Protein AF-G8QN65-F1 (afdb_monomer)

Solvent-accessible surface area (backbone atoms only — not comparable to full-atom values): 5503 Å² total; per-residue (Å²): 115,75,42,46,35,42,73,44,99,86,72,44,82,40,72,48,92,72,74,64,97,55,72,86,80,41,92,36,74,48,65,40,72,68,56,51,52,55,49,64,68,35,94,80,64,58,52,72,67,58,47,49,53,54,52,49,53,54,50,52,52,51,51,51,54,51,52,52,52,51,52,51,54,58,63,60,66,73,69,71,79,92,80,85,88,77,135

Radius of gyration: 29.22 Å; Cα contacts (8 Å, |Δi|>4): 50; chains: 1; bounding box: 61×24×84 Å

Organism: Azospira oryzae (strain ATCC BAA-33 / DSM 13638 / PS) (NCBI:txid640081)

Secondary structure (DSSP, 8-state):
--EEEEE-TTS-EEE-SS--S-GGG-SEEE--HHHHHHHHTSTT---HHHHHHHHHHHHHHHHHHHHHHHHHHHHHTT---------

pLDDT: mean 82.97, std 11.91, range [47.5, 97.12]

Foldseek 3Di:
DKFAWDQDPVRDTDGDPDTDPDCVPGPDIDDPPVVVVVCVPPPPVDDPVRVVVVVVVVVVVVVVVVVVVVVVVVVVVVPDPDPDDDD

Sequence (87 aa):
MALCVELNQAGQLQLVATQPADLTACSLVVMSGSEFVSAQASPWNLTPEQGSQIGGAILVLWALAWVFRILAGMLNSSHQPEKESQP

Mean predicted aligned error: 12.83 Å

Structure (mmCIF, N/CA/C/O backbone):
data_AF-G8QN65-F1
#
_entry.id   AF-G8QN65-F1
#
loop_
_atom_site.group_PDB
_atom_site.id
_atom_site.type_symbol
_atom_site.label_atom_id
_atom_site.label_alt_id
_atom_site.label_comp_id
_atom_site.label_asym_id
_atom_site.label_entity_id
_atom_site.label_seq_id
_atom_site.pdbx_PDB_ins_code
_atom_site.Cartn_x
_atom_site.Cartn_y
_atom_site.Cartn_z
_atom_site.occupancy
_atom_site.B_iso_or_equiv
_atom_site.auth_seq_id
_atom_site.auth_comp_id
_atom_site.auth_asym_id
_atom_site.auth_atom_id
_atom_site.pdbx_PDB_model_num
ATOM 1 N N . MET A 1 1 ? -0.639 -6.529 21.688 1.00 68.50 1 MET A N 1
ATOM 2 C CA . MET A 1 1 ? -1.532 -7.594 21.214 1.00 68.50 1 MET A CA 1
ATOM 3 C C . MET A 1 1 ? -2.793 -6.901 20.757 1.00 68.50 1 MET A C 1
ATOM 5 O O . MET A 1 1 ? -3.369 -6.167 21.557 1.00 68.50 1 MET A O 1
ATOM 9 N N . ALA A 1 2 ? -3.177 -7.075 19.496 1.00 82.19 2 ALA A N 1
ATOM 10 C CA . ALA A 1 2 ? -4.362 -6.435 18.949 1.00 82.19 2 ALA A CA 1
ATOM 11 C C . ALA A 1 2 ? -5.638 -7.148 19.429 1.00 82.19 2 ALA A C 1
ATOM 13 O O . ALA A 1 2 ? -5.716 -8.375 19.393 1.00 82.19 2 ALA A O 1
ATOM 14 N N . LEU A 1 3 ? -6.617 -6.381 19.908 1.00 86.88 3 LEU A N 1
ATOM 15 C CA . LEU A 1 3 ? -7.859 -6.882 20.497 1.00 86.88 3 LEU A CA 1
ATOM 16 C C . LEU A 1 3 ? -9.053 -6.408 19.677 1.00 86.88 3 LEU A C 1
ATOM 18 O O . LEU A 1 3 ? -9.140 -5.234 19.320 1.00 86.88 3 LEU A O 1
ATOM 22 N N . CYS A 1 4 ? -9.998 -7.306 19.430 1.00 89.06 4 CYS A N 1
ATOM 23 C CA . CYS A 1 4 ? -11.251 -6.948 18.780 1.00 89.06 4 CYS A CA 1
ATOM 24 C C . CYS A 1 4 ? -12.240 -6.364 19.778 1.00 89.06 4 CYS A C 1
ATOM 26 O O . CYS A 1 4 ? -12.481 -6.945 20.843 1.00 89.06 4 CYS A O 1
ATOM 28 N N . VAL A 1 5 ? -12.821 -5.228 19.407 1.00 91.69 5 VAL A N 1
ATOM 29 C CA . VAL A 1 5 ? -13.807 -4.513 20.215 1.00 91.69 5 VAL A CA 1
ATOM 30 C C . VAL A 1 5 ? -15.048 -4.204 19.389 1.00 91.69 5 VAL A C 1
ATOM 32 O O . VAL A 1 5 ? -14.983 -4.053 18.172 1.00 91.69 5 VAL A O 1
ATOM 35 N N . GLU A 1 6 ? -16.182 -4.098 20.065 1.00 90.69 6 GLU A N 1
ATOM 36 C CA . GLU A 1 6 ? -17.457 -3.680 19.492 1.00 90.69 6 GLU A CA 1
ATOM 37 C C . GLU A 1 6 ? -18.021 -2.478 20.261 1.00 90.69 6 GLU A C 1
ATOM 39 O O . GLU A 1 6 ? -17.690 -2.262 21.431 1.00 90.69 6 GLU A O 1
ATOM 44 N N . LEU A 1 7 ? -18.862 -1.675 19.602 1.00 90.75 7 LEU A N 1
ATOM 45 C CA . LEU A 1 7 ? -19.643 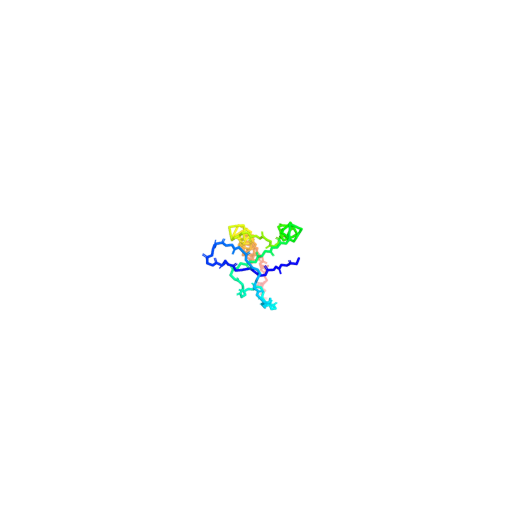-0.643 20.283 1.00 90.75 7 LEU A CA 1
ATOM 46 C C . LEU A 1 7 ? -20.923 -1.263 20.846 1.00 90.75 7 LEU A C 1
ATOM 48 O O . LEU A 1 7 ? -21.747 -1.789 20.101 1.00 90.75 7 LEU A O 1
ATOM 52 N N . ASN A 1 8 ? -21.125 -1.131 22.154 1.00 86.00 8 ASN A N 1
ATOM 53 C CA . ASN A 1 8 ? -22.392 -1.463 22.800 1.00 86.00 8 ASN A CA 1
ATOM 54 C C . ASN A 1 8 ? -23.453 -0.374 22.498 1.00 86.00 8 ASN A C 1
ATOM 56 O O . ASN A 1 8 ? -23.118 0.740 22.096 1.00 86.00 8 ASN A O 1
ATOM 60 N N . GLN A 1 9 ? -24.736 -0.646 22.748 1.00 87.06 9 GLN A N 1
ATOM 61 C CA . GLN A 1 9 ? -25.857 0.289 22.554 1.00 87.06 9 GLN A CA 1
ATOM 62 C C . GLN A 1 9 ? -25.745 1.584 23.377 1.00 87.06 9 GLN A C 1
ATOM 64 O O . GLN A 1 9 ? -26.371 2.585 23.044 1.00 87.06 9 GLN A O 1
ATOM 69 N N . ALA A 1 10 ? -24.915 1.587 24.423 1.00 88.94 10 ALA A N 1
ATOM 70 C CA . ALA A 1 10 ? -24.560 2.777 25.198 1.00 88.94 10 ALA A CA 1
ATOM 71 C C . ALA A 1 10 ? -23.410 3.607 24.579 1.00 88.94 10 ALA A C 1
ATOM 73 O O . ALA A 1 10 ? -22.968 4.584 25.178 1.00 88.94 10 ALA A O 1
ATOM 74 N N . GLY A 1 11 ? -22.880 3.207 23.418 1.00 86.06 11 GLY A N 1
ATOM 75 C CA . GLY A 1 11 ? -21.748 3.860 22.752 1.00 86.06 11 GLY A CA 1
ATOM 76 C C . GLY A 1 11 ? -20.381 3.576 23.386 1.00 86.06 11 GLY A C 1
ATOM 77 O O . GLY A 1 11 ? -19.406 4.251 23.069 1.00 86.06 11 GLY A O 1
ATOM 78 N N . GLN A 1 12 ? -20.293 2.601 24.293 1.00 89.69 12 GLN A N 1
ATOM 79 C CA . GLN A 1 12 ? -19.043 2.206 24.943 1.00 89.69 12 GLN A CA 1
ATOM 80 C C . GLN A 1 12 ? -18.346 1.085 24.168 1.00 89.69 12 GLN A C 1
ATOM 82 O O . GLN A 1 12 ? -19.009 0.196 23.633 1.00 89.69 12 GLN A O 1
ATOM 87 N N . LEU A 1 13 ? -17.011 1.120 24.142 1.00 88.81 13 LEU A N 1
ATOM 88 C CA . LEU A 1 13 ? -16.186 0.053 23.579 1.00 88.81 13 LEU A CA 1
ATOM 89 C C . LEU A 1 13 ? -16.129 -1.120 24.557 1.00 88.81 13 LEU A C 1
ATOM 91 O O . LEU A 1 13 ? -15.725 -0.954 25.708 1.00 88.81 13 LEU A O 1
ATOM 95 N N . GLN A 1 14 ? -16.492 -2.305 24.087 1.00 90.06 14 GLN A N 1
ATOM 96 C CA . GLN A 1 14 ? -16.407 -3.543 24.850 1.00 90.06 14 GLN A CA 1
ATOM 97 C C . GLN A 1 14 ? -15.602 -4.578 24.063 1.00 90.06 14 GLN A C 1
ATOM 99 O O . GLN A 1 14 ? -15.620 -4.582 22.834 1.00 90.06 14 GLN A O 1
ATOM 104 N N . LEU A 1 15 ? -14.867 -5.449 24.761 1.00 88.38 15 LEU A N 1
ATOM 105 C CA . LEU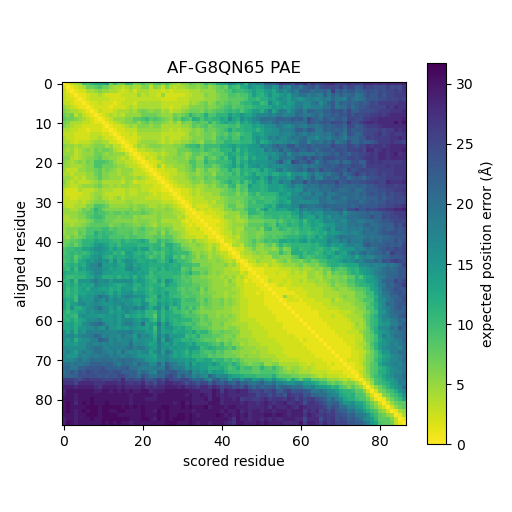 A 1 15 ? -14.203 -6.575 24.106 1.00 88.38 15 LEU A CA 1
ATOM 106 C C . LEU A 1 15 ? -15.244 -7.553 23.563 1.00 88.38 15 LEU A C 1
ATOM 108 O O . LEU A 1 15 ? -16.171 -7.934 24.281 1.00 88.38 15 LEU A O 1
ATOM 112 N N . VAL A 1 16 ? -15.021 -8.018 22.335 1.00 86.94 16 VAL A N 1
ATOM 113 C CA . VAL A 1 16 ? -15.801 -9.118 21.763 1.00 86.94 16 VAL A CA 1
ATOM 114 C C . VAL A 1 16 ? -15.537 -10.376 22.593 1.00 86.94 16 VAL A C 1
ATOM 116 O O . VAL A 1 16 ? -14.383 -10.749 22.811 1.00 86.94 16 VAL A O 1
ATOM 119 N N . ALA A 1 17 ? -16.606 -11.027 23.059 1.00 83.50 17 ALA A N 1
ATOM 120 C CA . ALA A 1 17 ? -16.527 -12.153 23.996 1.00 83.50 17 ALA A CA 1
ATOM 121 C C . ALA A 1 17 ? -15.676 -13.329 23.478 1.00 83.50 17 ALA A C 1
ATOM 123 O O . ALA A 1 17 ? -15.016 -14.013 24.258 1.00 83.50 17 ALA A O 1
ATOM 124 N N . THR A 1 18 ? -15.663 -13.550 22.163 1.00 87.00 18 THR A N 1
ATOM 125 C CA . THR A 1 18 ? -14.810 -14.538 21.495 1.00 87.00 18 THR A CA 1
ATOM 126 C C . THR A 1 18 ? -13.876 -13.825 20.533 1.00 87.00 18 THR A C 1
ATOM 128 O O . THR A 1 18 ? -14.308 -13.367 19.475 1.00 87.00 18 THR A O 1
ATOM 131 N N . GLN A 1 19 ? -12.596 -13.727 20.890 1.00 86.88 19 GLN A N 1
ATOM 132 C CA . GLN A 1 19 ? -11.598 -13.118 20.019 1.00 86.88 19 GLN A CA 1
ATOM 133 C C . GLN A 1 19 ? -11.394 -14.016 18.788 1.00 86.88 19 GLN A C 1
ATOM 135 O O . GLN A 1 19 ? -11.005 -15.177 18.950 1.00 86.88 19 GLN A O 1
ATOM 140 N N . PRO A 1 20 ? -11.686 -13.538 17.569 1.00 82.38 20 PRO A N 1
ATOM 141 C CA . PRO A 1 20 ? -11.456 -14.335 16.377 1.00 82.38 20 PRO A CA 1
ATOM 142 C C . PRO A 1 20 ? -9.953 -14.502 16.146 1.00 82.38 20 PRO A C 1
ATOM 144 O O . PRO A 1 20 ? -9.154 -13.623 16.469 1.00 82.38 20 PRO A O 1
ATOM 147 N N . ALA A 1 21 ? -9.569 -15.641 15.568 1.00 82.44 21 ALA A N 1
ATOM 148 C CA . ALA A 1 21 ? -8.181 -15.897 15.183 1.00 82.44 21 ALA A CA 1
ATOM 149 C C . ALA A 1 21 ? -7.708 -14.960 14.058 1.00 82.44 21 ALA A C 1
ATOM 151 O O . ALA A 1 21 ? -6.515 -14.699 13.928 1.00 82.44 21 ALA A O 1
ATOM 152 N N . ASP A 1 22 ? -8.654 -14.453 13.266 1.00 82.62 22 ASP A N 1
ATOM 153 C CA . ASP A 1 22 ? -8.424 -13.492 12.199 1.00 82.62 22 ASP A CA 1
ATOM 154 C C . ASP A 1 22 ? -9.040 -12.136 12.572 1.00 82.62 22 ASP A C 1
ATOM 156 O O . ASP A 1 22 ? -10.251 -12.011 12.772 1.00 82.62 22 ASP A O 1
ATOM 160 N N . LEU A 1 23 ? -8.192 -11.113 12.668 1.00 82.69 23 LEU A N 1
ATOM 161 C CA . LEU A 1 23 ? -8.586 -9.753 13.034 1.00 82.69 23 LEU A CA 1
ATOM 162 C C . LEU A 1 23 ? -9.316 -9.022 11.895 1.00 82.69 23 LEU A C 1
ATOM 164 O O . LEU A 1 23 ? -9.931 -7.988 12.142 1.00 82.69 23 LEU A O 1
ATOM 168 N N . THR A 1 24 ? -9.286 -9.550 10.664 1.00 84.44 24 THR A N 1
ATOM 169 C CA . THR A 1 24 ? -10.016 -8.976 9.517 1.00 84.44 24 THR A CA 1
ATOM 170 C C . THR A 1 24 ? -11.532 -9.099 9.659 1.00 84.44 24 THR A C 1
ATOM 172 O O . THR A 1 24 ? -12.272 -8.329 9.050 1.00 84.44 24 THR A O 1
ATOM 175 N N . ALA A 1 25 ? -12.005 -10.023 10.499 1.00 82.81 25 ALA A N 1
ATOM 176 C CA . ALA A 1 25 ? -13.422 -10.200 10.799 1.00 82.81 25 ALA A CA 1
ATOM 177 C C . ALA A 1 25 ? -13.959 -9.200 11.843 1.00 82.81 25 ALA A C 1
ATOM 179 O O . ALA A 1 25 ? -15.158 -9.190 12.126 1.00 82.81 25 ALA A O 1
ATOM 180 N N . CYS A 1 26 ? -13.095 -8.378 12.444 1.00 86.06 26 CYS A N 1
ATOM 181 C CA . CYS A 1 26 ? -13.475 -7.450 13.502 1.00 86.06 26 CYS A CA 1
ATOM 182 C C . CYS A 1 26 ? -13.895 -6.095 12.940 1.00 86.06 26 CYS A C 1
ATOM 184 O O . CYS A 1 26 ? -13.229 -5.536 12.074 1.00 86.06 26 CYS A O 1
ATOM 186 N N . SER A 1 27 ? -14.982 -5.536 13.476 1.00 82.25 27 SER A N 1
ATOM 187 C CA . SER A 1 27 ? -15.437 -4.192 13.102 1.00 82.25 27 SER A CA 1
ATOM 188 C C . SER A 1 27 ? -14.457 -3.114 13.565 1.00 82.25 27 SER A C 1
ATOM 190 O O . SER A 1 27 ? -14.177 -2.177 12.821 1.00 82.25 27 SER A O 1
ATOM 192 N N . LEU A 1 28 ? -13.912 -3.265 14.776 1.00 86.12 28 LEU A N 1
ATOM 193 C CA . LEU A 1 28 ? -12.867 -2.418 15.334 1.00 86.12 28 LEU A CA 1
ATOM 194 C C . LEU A 1 28 ? -11.777 -3.274 15.981 1.00 86.12 28 LEU A C 1
ATOM 196 O O . LEU A 1 28 ? -12.048 -4.259 16.674 1.00 86.12 28 LEU A O 1
ATOM 200 N N . VAL A 1 29 ? -10.531 -2.846 15.791 1.00 88.50 29 VAL A N 1
ATOM 201 C CA . VAL A 1 29 ? -9.346 -3.465 16.383 1.00 88.50 29 VAL A CA 1
ATOM 202 C C . VAL A 1 29 ? -8.580 -2.404 17.161 1.00 88.50 29 VAL A C 1
ATOM 204 O O . VAL A 1 29 ? -8.247 -1.345 16.632 1.00 88.50 29 VAL A O 1
ATOM 207 N N . VAL A 1 30 ? -8.292 -2.691 18.426 1.00 88.19 30 VAL A N 1
ATOM 208 C CA . VAL A 1 30 ? -7.452 -1.856 19.287 1.00 88.19 30 VAL A CA 1
ATOM 209 C C . VAL A 1 30 ? -6.058 -2.456 19.313 1.00 88.19 30 VAL A C 1
ATOM 211 O O . VAL A 1 30 ? -5.891 -3.628 19.637 1.00 88.19 30 VAL A O 1
ATOM 214 N N . MET A 1 31 ? -5.053 -1.650 18.988 1.00 87.25 31 MET A N 1
ATOM 215 C CA . MET A 1 31 ? -3.642 -2.043 19.011 1.00 87.25 31 MET A CA 1
ATOM 216 C C . MET A 1 31 ? -2.922 -1.338 20.159 1.00 87.25 31 MET A C 1
ATOM 218 O O . MET A 1 31 ? -3.300 -0.227 20.543 1.00 87.25 31 MET A O 1
ATOM 222 N N . SER A 1 32 ? -1.867 -1.950 20.708 1.00 85.94 32 SER A N 1
ATOM 223 C CA . SER A 1 32 ? -1.024 -1.230 21.667 1.00 85.94 32 SER A CA 1
ATOM 224 C C . SER A 1 32 ? -0.229 -0.132 20.955 1.00 85.94 32 SER A C 1
ATOM 226 O O . SER A 1 32 ? 0.128 -0.263 19.785 1.00 85.94 32 SER A O 1
ATOM 228 N N . GLY A 1 33 ? 0.103 0.949 21.669 1.00 82.75 33 GLY A N 1
ATOM 229 C CA . GLY A 1 33 ? 0.868 2.059 21.084 1.00 82.75 33 GLY A CA 1
ATOM 230 C C . GLY A 1 33 ? 2.210 1.618 20.487 1.00 82.75 33 GLY A C 1
ATOM 231 O O . GLY A 1 33 ? 2.610 2.110 19.437 1.00 82.75 33 GLY A O 1
ATOM 232 N N . SER A 1 34 ? 2.868 0.630 21.099 1.00 84.06 34 SER A N 1
ATOM 233 C CA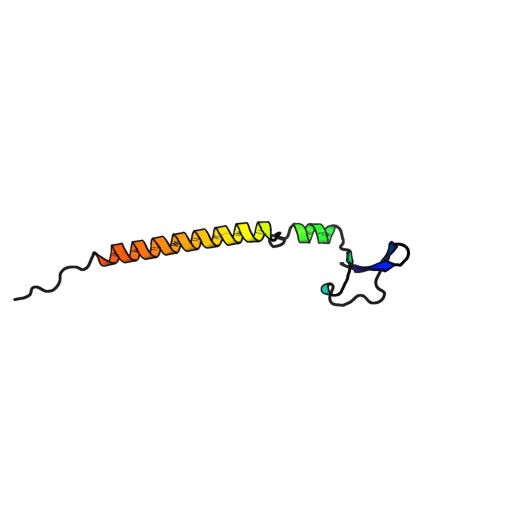 . SER A 1 34 ? 4.085 0.013 20.561 1.00 84.06 34 SER A CA 1
ATOM 234 C C . SER A 1 34 ? 3.860 -0.673 19.211 1.00 84.06 34 SER A C 1
ATOM 236 O O . SER A 1 34 ? 4.657 -0.480 18.302 1.00 84.06 34 SER A O 1
ATOM 238 N N . GLU A 1 35 ? 2.765 -1.418 19.048 1.00 80.56 35 GLU A N 1
ATOM 239 C CA . GLU A 1 35 ? 2.429 -2.103 17.795 1.00 80.56 35 GLU A CA 1
ATOM 240 C C . GLU A 1 35 ? 2.072 -1.110 16.693 1.00 80.56 35 GLU A C 1
ATOM 242 O O . GLU A 1 35 ? 2.468 -1.305 15.548 1.00 80.56 35 GLU A O 1
ATOM 247 N N . PHE A 1 36 ? 1.390 -0.016 17.039 1.00 83.19 36 PHE A N 1
ATOM 248 C CA . PHE A 1 36 ? 1.117 1.068 16.099 1.00 83.19 36 PHE A CA 1
ATOM 249 C C . PHE A 1 36 ? 2.407 1.731 15.605 1.00 83.19 36 PHE A C 1
ATOM 251 O O . PHE A 1 36 ? 2.578 1.919 14.404 1.00 83.19 36 PHE A O 1
ATOM 258 N N . VAL A 1 37 ? 3.343 2.045 16.508 1.00 83.69 37 VAL A N 1
ATOM 259 C CA . VAL A 1 37 ? 4.639 2.634 16.131 1.00 83.69 37 VAL A CA 1
ATOM 260 C C . VAL A 1 37 ? 5.454 1.662 15.279 1.00 83.69 37 VAL A C 1
ATOM 262 O O . VAL A 1 37 ? 6.041 2.076 14.285 1.00 83.69 37 VAL A O 1
ATOM 265 N N . SER A 1 38 ? 5.461 0.371 15.613 1.00 80.94 38 SER A N 1
ATOM 266 C CA . SER A 1 38 ? 6.135 -0.649 14.805 1.00 80.94 38 SER A CA 1
ATOM 267 C C . SER A 1 38 ? 5.496 -0.827 13.424 1.00 80.94 38 SER A C 1
ATOM 269 O O . SER A 1 38 ? 6.218 -0.978 12.442 1.00 80.94 38 SER A O 1
ATOM 271 N N . ALA A 1 39 ? 4.165 -0.768 13.325 1.00 79.12 39 ALA A N 1
ATOM 272 C CA . ALA A 1 39 ? 3.455 -0.817 12.049 1.00 79.12 39 ALA A CA 1
ATOM 273 C C .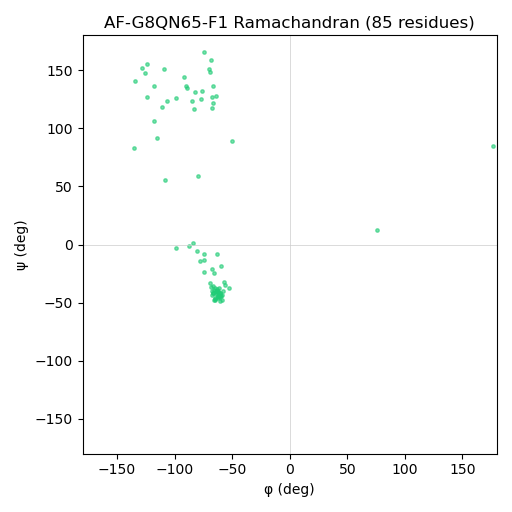 ALA A 1 39 ? 3.740 0.430 11.197 1.00 79.12 39 ALA A C 1
ATOM 275 O O . ALA A 1 39 ? 4.017 0.304 10.010 1.00 79.12 39 ALA A O 1
ATOM 276 N N . GLN A 1 40 ? 3.763 1.616 11.810 1.00 79.31 40 GLN A N 1
ATOM 277 C CA . GLN A 1 40 ? 4.099 2.880 11.145 1.00 79.31 40 GLN A CA 1
ATOM 278 C C . GLN A 1 40 ? 5.557 2.949 10.687 1.00 79.31 40 GLN A C 1
ATOM 280 O O . GLN A 1 40 ? 5.851 3.516 9.641 1.00 79.31 40 GLN A O 1
ATOM 285 N N . ALA A 1 41 ? 6.472 2.361 11.457 1.00 78.50 41 ALA A N 1
ATOM 286 C CA . ALA A 1 41 ? 7.879 2.263 11.092 1.00 78.50 41 ALA A CA 1
ATOM 287 C C . ALA A 1 41 ? 8.140 1.221 9.990 1.00 78.50 41 ALA A C 1
ATOM 289 O O . ALA A 1 41 ? 9.261 1.134 9.487 1.00 78.50 41 ALA A O 1
ATOM 290 N N . SER A 1 42 ? 7.137 0.418 9.614 1.00 77.25 42 SER A N 1
ATOM 291 C CA . SER A 1 42 ? 7.285 -0.540 8.527 1.00 77.25 42 SER A CA 1
ATOM 292 C C . SER A 1 42 ? 7.443 0.207 7.200 1.00 77.25 42 SER A C 1
ATOM 294 O O . SER A 1 42 ? 6.565 0.992 6.837 1.00 77.25 42 SER A O 1
ATOM 296 N N . PRO A 1 43 ? 8.492 -0.080 6.410 1.00 74.44 43 PRO A N 1
ATOM 297 C CA . PRO A 1 43 ? 8.677 0.523 5.088 1.00 74.44 43 PRO A CA 1
ATOM 298 C C . PRO A 1 43 ? 7.565 0.148 4.091 1.00 74.44 43 PRO A C 1
ATOM 300 O O . PRO A 1 43 ? 7.504 0.700 2.996 1.00 74.44 43 PRO A O 1
ATOM 303 N N . TRP A 1 44 ? 6.685 -0.782 4.470 1.00 79.31 44 TRP A N 1
ATOM 304 C CA . TRP A 1 44 ? 5.540 -1.242 3.689 1.00 79.31 44 TRP A CA 1
ATOM 305 C C . TRP A 1 44 ? 4.214 -0.597 4.101 1.00 79.31 44 TRP A C 1
ATOM 307 O O . TRP A 1 44 ? 3.199 -0.863 3.462 1.00 79.31 44 TRP A O 1
ATOM 317 N N . ASN A 1 45 ? 4.196 0.246 5.140 1.00 81.12 45 ASN A N 1
ATOM 318 C CA . ASN A 1 45 ? 3.002 0.985 5.554 1.00 81.12 45 ASN A CA 1
ATOM 319 C C . ASN A 1 45 ? 2.786 2.221 4.668 1.00 81.12 45 ASN A C 1
ATOM 321 O O . ASN A 1 45 ? 2.825 3.361 5.125 1.00 81.12 45 ASN A O 1
ATOM 325 N N . LEU A 1 46 ? 2.636 1.979 3.368 1.00 80.06 46 LEU A N 1
ATOM 326 C CA . LEU A 1 46 ? 2.438 3.018 2.370 1.00 80.06 46 LEU A CA 1
ATOM 327 C C . LEU A 1 46 ? 0.949 3.302 2.216 1.00 80.06 46 LEU A C 1
ATOM 329 O O . LEU A 1 46 ? 0.144 2.380 2.061 1.00 80.06 46 LEU A O 1
ATOM 333 N N . THR A 1 47 ? 0.583 4.581 2.188 1.00 84.56 47 THR A N 1
ATOM 334 C CA . THR A 1 47 ? -0.760 4.962 1.740 1.00 84.56 47 THR A CA 1
ATOM 335 C C . THR A 1 47 ? -0.907 4.683 0.237 1.00 84.56 47 THR A C 1
ATOM 337 O O . THR A 1 47 ? 0.103 4.615 -0.479 1.00 84.56 47 THR A O 1
ATOM 340 N N . PRO A 1 48 ? -2.135 4.540 -0.292 1.00 82.19 48 PRO A N 1
ATOM 341 C CA . PRO A 1 48 ? -2.352 4.348 -1.728 1.00 82.19 48 PRO A CA 1
ATOM 342 C C . PRO A 1 48 ? -1.664 5.419 -2.589 1.00 82.19 48 PRO A C 1
ATOM 344 O O . PRO A 1 48 ? -1.091 5.117 -3.637 1.00 82.19 48 PRO A O 1
ATOM 347 N N . GLU A 1 49 ? -1.650 6.664 -2.115 1.00 86.00 49 GLU A N 1
ATOM 348 C CA . GLU A 1 49 ? -0.999 7.791 -2.778 1.00 86.00 49 GLU A CA 1
ATOM 349 C C . GLU A 1 49 ? 0.519 7.585 -2.839 1.00 86.00 49 GLU A C 1
ATOM 351 O O . GLU A 1 49 ? 1.115 7.708 -3.910 1.00 86.00 49 GLU A O 1
ATOM 356 N N . GLN A 1 50 ? 1.145 7.205 -1.721 1.00 86.69 50 GLN A N 1
ATOM 357 C CA . GLN A 1 50 ? 2.581 6.913 -1.667 1.00 86.69 50 GLN A CA 1
ATOM 358 C C . GLN A 1 50 ? 2.948 5.705 -2.542 1.00 86.69 50 GLN A C 1
ATOM 360 O O . GLN A 1 50 ? 3.947 5.741 -3.263 1.00 86.69 50 GLN A O 1
ATOM 365 N N . GLY A 1 51 ? 2.107 4.666 -2.545 1.00 85.81 51 GLY A N 1
ATOM 366 C CA . GLY A 1 51 ? 2.270 3.496 -3.406 1.00 85.81 51 GLY A CA 1
ATOM 367 C C . GLY A 1 51 ? 2.239 3.860 -4.893 1.00 85.81 51 GLY A C 1
ATOM 368 O O . GLY A 1 51 ? 3.092 3.409 -5.659 1.00 85.81 51 GLY A O 1
ATOM 369 N N . SER A 1 52 ? 1.313 4.733 -5.301 1.00 87.44 52 SER A N 1
ATOM 370 C CA . SER A 1 52 ? 1.213 5.197 -6.691 1.00 87.44 52 SER A CA 1
ATOM 371 C C . SER A 1 52 ? 2.424 6.017 -7.145 1.00 87.44 52 SER A C 1
ATOM 373 O O . SER A 1 52 ? 2.877 5.853 -8.278 1.00 87.44 52 SER A O 1
ATOM 375 N N . GLN A 1 53 ? 3.000 6.845 -6.266 1.00 90.62 53 GLN A N 1
ATOM 376 C CA . GLN A 1 53 ? 4.202 7.623 -6.583 1.00 90.62 53 GLN A CA 1
ATOM 377 C C . GLN A 1 53 ? 5.407 6.713 -6.833 1.00 90.62 53 GLN A C 1
ATOM 379 O O . GLN A 1 53 ? 6.103 6.866 -7.838 1.00 90.62 53 GLN A O 1
ATOM 384 N N . ILE A 1 54 ? 5.623 5.731 -5.953 1.00 89.81 54 ILE A N 1
ATOM 385 C CA . ILE A 1 54 ? 6.718 4.764 -6.091 1.00 89.81 54 ILE A CA 1
ATOM 386 C C . ILE A 1 54 ? 6.508 3.901 -7.341 1.00 89.81 54 ILE A C 1
ATOM 388 O O . ILE A 1 54 ? 7.427 3.743 -8.146 1.00 89.81 54 ILE A O 1
ATOM 392 N N . GLY A 1 55 ? 5.289 3.392 -7.549 1.00 90.38 55 GLY A N 1
ATOM 393 C CA . GLY A 1 55 ? 4.944 2.604 -8.733 1.00 90.38 55 GLY A CA 1
ATOM 394 C C . GLY A 1 55 ? 5.155 3.376 -10.038 1.00 90.38 55 GLY A C 1
ATOM 395 O O . GLY A 1 55 ? 5.756 2.854 -10.978 1.00 90.38 55 GLY A O 1
ATOM 396 N N . GLY A 1 56 ? 4.739 4.644 -10.082 1.00 93.38 56 GLY A N 1
ATOM 397 C CA . GLY A 1 56 ? 4.961 5.526 -11.226 1.00 93.38 56 GLY A CA 1
ATOM 398 C C . GLY A 1 56 ? 6.446 5.748 -11.518 1.00 93.38 56 GLY A C 1
ATOM 399 O O . GLY A 1 56 ? 6.869 5.629 -12.667 1.00 93.38 56 GLY A O 1
ATOM 400 N N . ALA A 1 57 ? 7.259 5.994 -10.487 1.00 93.38 57 ALA A N 1
ATOM 401 C CA . ALA A 1 57 ? 8.703 6.168 -10.641 1.00 93.38 57 ALA A CA 1
ATOM 402 C C . 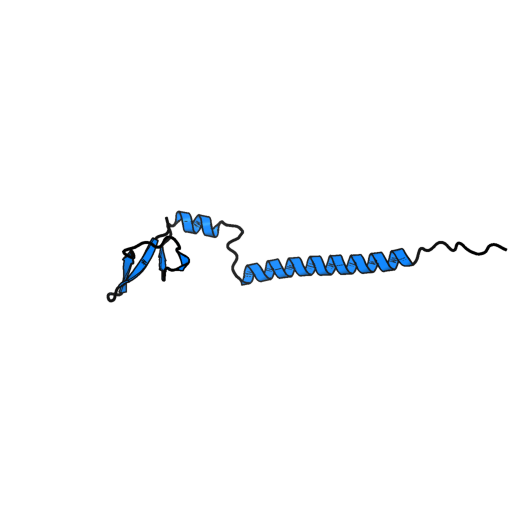ALA A 1 57 ? 9.385 4.921 -11.236 1.00 93.38 57 ALA A C 1
ATOM 404 O O . ALA A 1 57 ? 10.224 5.038 -12.131 1.00 93.38 57 ALA A O 1
ATOM 405 N N . ILE A 1 58 ? 8.988 3.722 -10.793 1.00 94.88 58 ILE A N 1
ATOM 406 C CA . ILE A 1 58 ? 9.503 2.452 -11.328 1.00 94.88 58 ILE A CA 1
ATOM 407 C C . ILE A 1 58 ? 9.160 2.307 -12.815 1.00 94.88 58 ILE A C 1
ATOM 409 O O . ILE A 1 58 ? 10.028 1.957 -13.618 1.00 94.88 58 ILE A O 1
ATOM 413 N N . LEU A 1 59 ? 7.916 2.606 -13.200 1.00 96.31 59 LEU A N 1
ATOM 414 C CA . LEU A 1 59 ? 7.481 2.521 -14.595 1.00 96.31 59 LEU A CA 1
ATOM 415 C C . LEU A 1 59 ? 8.241 3.495 -15.501 1.00 96.31 59 LEU A C 1
ATOM 417 O O . LEU A 1 59 ? 8.610 3.122 -16.613 1.00 96.31 59 LEU A O 1
ATOM 421 N N . VAL A 1 60 ? 8.530 4.709 -15.025 1.00 96.88 60 VAL A N 1
ATOM 422 C CA . VAL A 1 60 ? 9.326 5.693 -15.777 1.00 96.88 60 VAL A CA 1
ATOM 423 C C . VAL A 1 60 ? 10.744 5.181 -16.033 1.00 96.88 60 VAL A C 1
ATOM 425 O O . VAL A 1 60 ? 11.231 5.272 -17.160 1.00 96.88 60 VAL A O 1
ATOM 428 N N . LEU A 1 61 ? 11.402 4.594 -15.028 1.00 97.12 61 LEU A N 1
ATOM 429 C CA . LEU A 1 61 ? 12.736 4.009 -15.204 1.00 97.12 61 LEU A CA 1
ATOM 430 C C . LEU A 1 61 ? 12.725 2.859 -16.216 1.00 97.12 61 LEU A C 1
ATOM 432 O O . LEU A 1 61 ? 13.617 2.767 -17.061 1.00 97.12 61 LEU A O 1
ATOM 436 N N . TRP A 1 62 ? 11.695 2.014 -16.170 1.00 97.00 62 TRP A N 1
ATOM 437 C CA . TRP A 1 62 ? 11.519 0.930 -17.133 1.00 97.00 62 TRP A CA 1
ATOM 438 C C . TRP A 1 62 ? 11.292 1.445 -18.555 1.00 97.00 62 TRP A C 1
ATOM 440 O O . TRP A 1 62 ? 11.899 0.940 -19.501 1.00 97.00 62 TRP A O 1
ATOM 450 N N . ALA A 1 63 ? 10.468 2.482 -18.707 1.00 96.19 63 ALA A N 1
ATOM 451 C CA . ALA A 1 63 ? 10.228 3.129 -19.990 1.00 96.19 63 ALA A CA 1
ATOM 452 C C . ALA A 1 63 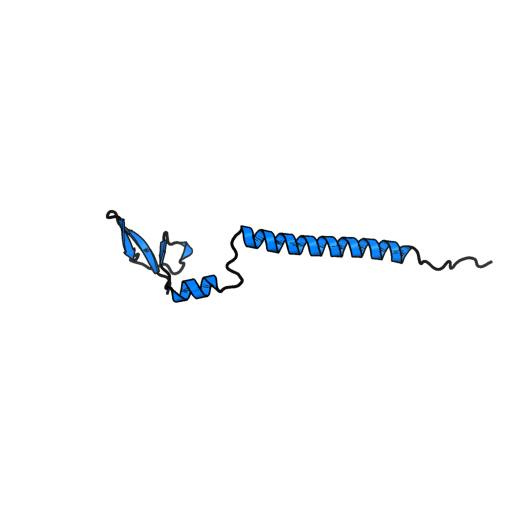? 11.524 3.713 -20.569 1.00 96.19 63 ALA A C 1
ATOM 454 O O . ALA A 1 63 ? 11.841 3.471 -21.734 1.00 96.19 63 ALA A O 1
ATOM 455 N N . LEU A 1 64 ? 12.319 4.409 -19.749 1.00 96.62 64 LEU A N 1
ATOM 456 C CA . LEU A 1 64 ? 13.622 4.938 -20.159 1.00 96.62 64 LEU A CA 1
ATOM 457 C C . LEU A 1 64 ? 14.575 3.822 -20.597 1.00 96.62 64 LEU A C 1
ATOM 459 O O . LEU A 1 64 ? 15.156 3.901 -21.680 1.00 96.62 64 LEU A O 1
ATOM 463 N N . ALA A 1 65 ? 14.704 2.757 -19.803 1.00 95.31 65 ALA A N 1
ATOM 464 C CA . ALA A 1 65 ? 15.552 1.616 -20.144 1.00 95.31 65 ALA A CA 1
ATOM 465 C C . ALA A 1 65 ? 15.144 0.973 -21.481 1.00 95.31 65 ALA A C 1
ATOM 467 O O . ALA A 1 65 ? 15.998 0.615 -22.295 1.00 95.31 65 ALA A O 1
ATOM 468 N N . TRP A 1 66 ? 13.839 0.866 -21.738 1.00 95.44 66 TRP A N 1
ATOM 469 C CA . TRP A 1 66 ? 13.317 0.318 -22.986 1.00 95.44 66 TRP A CA 1
ATOM 470 C C . TRP A 1 66 ? 13.637 1.205 -24.195 1.00 95.44 66 TRP A C 1
ATOM 472 O O . TRP A 1 66 ? 14.082 0.698 -25.226 1.00 95.44 66 TRP A O 1
ATOM 482 N N . VAL A 1 67 ? 13.510 2.527 -24.055 1.00 95.69 67 VAL A N 1
ATOM 483 C CA . VAL A 1 67 ? 13.903 3.488 -25.099 1.00 95.69 67 VAL A CA 1
ATOM 484 C C . VAL A 1 67 ? 15.388 3.344 -25.439 1.00 95.69 67 VAL A C 1
ATOM 486 O O . VAL A 1 67 ? 15.738 3.200 -26.610 1.00 95.69 67 VAL A O 1
ATOM 489 N N . PHE A 1 68 ? 16.266 3.296 -24.433 1.00 95.31 68 PHE A N 1
ATOM 490 C CA . PHE A 1 68 ? 17.701 3.098 -24.664 1.00 95.31 68 PHE A CA 1
ATOM 491 C C . PHE A 1 68 ? 18.012 1.760 -25.334 1.00 95.31 68 PHE A C 1
ATOM 493 O O . PHE A 1 68 ? 18.870 1.701 -26.213 1.00 95.31 68 PHE A O 1
ATOM 500 N N . ARG A 1 69 ? 17.295 0.692 -24.974 1.00 92.81 69 ARG A N 1
ATOM 501 C CA . ARG A 1 69 ? 17.442 -0.617 -25.619 1.00 92.81 69 ARG A CA 1
ATOM 502 C C . ARG A 1 69 ? 17.112 -0.558 -27.112 1.00 9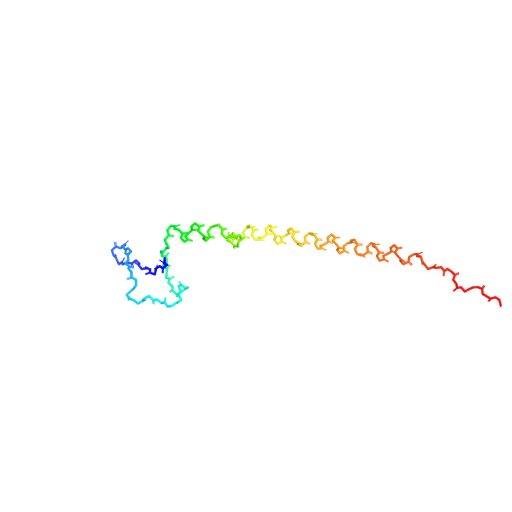2.81 69 ARG A C 1
ATOM 504 O O . ARG A 1 69 ? 17.834 -1.154 -27.909 1.00 92.81 69 ARG A O 1
ATOM 511 N N . ILE A 1 70 ? 16.055 0.156 -27.494 1.00 94.12 70 ILE A N 1
ATOM 512 C CA . ILE A 1 70 ? 15.684 0.332 -28.904 1.00 94.12 70 ILE A CA 1
ATOM 513 C C . ILE A 1 70 ? 16.746 1.140 -29.646 1.00 94.12 70 ILE A C 1
ATOM 515 O O . ILE A 1 70 ? 17.201 0.717 -30.708 1.00 94.12 70 ILE A O 1
ATOM 519 N N . LEU A 1 71 ? 17.183 2.261 -29.067 1.00 92.56 71 LEU A N 1
ATOM 520 C CA . LEU A 1 71 ? 18.213 3.114 -29.662 1.00 92.56 71 LEU A CA 1
ATOM 521 C C . LEU A 1 71 ? 19.530 2.354 -29.873 1.00 92.56 71 LEU A C 1
ATOM 523 O O . LEU A 1 71 ? 20.117 2.426 -30.951 1.00 92.56 71 LEU A O 1
ATOM 527 N N . ALA A 1 72 ? 19.964 1.566 -28.887 1.00 90.06 72 ALA A N 1
ATOM 528 C CA . ALA A 1 72 ? 21.151 0.724 -29.004 1.00 90.06 72 ALA A CA 1
ATOM 529 C C . ALA A 1 72 ? 21.007 -0.338 -30.110 1.00 90.06 72 ALA A C 1
ATOM 531 O O . ALA A 1 72 ? 21.951 -0.575 -30.861 1.00 90.06 72 ALA A O 1
ATOM 532 N N . GLY A 1 73 ? 19.825 -0.947 -30.255 1.00 87.75 73 GLY A N 1
ATOM 533 C CA . GLY A 1 73 ? 19.548 -1.900 -31.334 1.00 87.75 73 GLY A CA 1
ATOM 534 C C . GLY A 1 73 ? 19.620 -1.267 -32.727 1.00 87.75 73 GLY A C 1
ATOM 535 O O . GLY A 1 73 ? 20.179 -1.864 -33.648 1.00 87.75 73 GLY A O 1
ATOM 536 N N . MET A 1 74 ? 19.117 -0.039 -32.877 1.00 87.25 74 MET A N 1
ATOM 537 C CA . MET A 1 74 ? 19.179 0.703 -34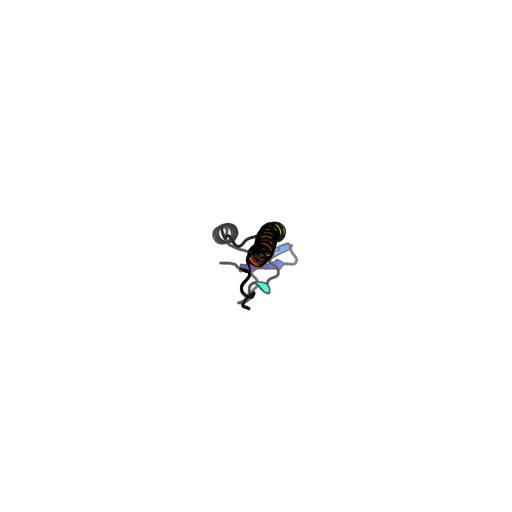.141 1.00 87.25 74 MET A CA 1
ATOM 538 C C . MET A 1 74 ? 20.617 1.083 -34.512 1.00 87.25 74 MET A C 1
ATOM 540 O O . MET A 1 74 ? 21.023 0.886 -35.655 1.00 87.25 74 MET A O 1
ATOM 544 N N . LEU A 1 75 ? 21.406 1.561 -33.545 1.00 84.06 75 LEU A N 1
ATOM 545 C CA . LEU A 1 75 ? 22.807 1.942 -33.756 1.00 84.06 75 LEU A CA 1
ATOM 546 C C . LEU A 1 75 ? 23.722 0.742 -34.036 1.00 84.06 75 LEU A C 1
ATOM 548 O O . LEU A 1 75 ? 24.669 0.862 -34.802 1.00 84.06 75 LEU A O 1
ATOM 552 N N . ASN A 1 76 ? 23.452 -0.424 -33.448 1.00 79.38 76 ASN A N 1
ATOM 553 C CA . ASN A 1 76 ? 24.245 -1.628 -33.706 1.00 79.38 76 ASN A CA 1
ATOM 554 C C . ASN A 1 76 ? 23.952 -2.247 -35.088 1.00 79.38 76 ASN A C 1
ATOM 556 O O . ASN A 1 76 ? 24.788 -2.948 -35.649 1.00 79.38 76 ASN A O 1
ATOM 560 N N . SER A 1 77 ? 22.773 -1.983 -35.656 1.00 61.00 77 SER A N 1
ATOM 561 C CA . SER A 1 77 ? 22.357 -2.547 -36.949 1.00 61.00 77 SER A CA 1
ATOM 562 C C . SER A 1 77 ? 22.994 -1.849 -38.160 1.00 61.00 77 SER A C 1
ATOM 564 O O . SER A 1 77 ? 22.954 -2.394 -39.259 1.00 61.00 77 SER A O 1
ATOM 566 N N . SER A 1 78 ? 23.603 -0.671 -37.985 1.00 58.84 78 SER A N 1
ATOM 567 C CA . SER A 1 78 ? 24.281 0.074 -39.058 1.00 58.84 78 SER A CA 1
ATOM 568 C C . SER A 1 78 ? 25.753 -0.313 -39.260 1.00 58.84 78 SER A C 1
ATOM 570 O O . SER A 1 78 ? 26.399 0.206 -40.168 1.00 58.84 78 SER A O 1
ATOM 572 N N . HIS A 1 79 ? 26.286 -1.246 -38.463 1.00 53.38 79 HIS A N 1
ATOM 573 C CA . HIS A 1 79 ? 27.656 -1.748 -38.583 1.00 53.38 79 HIS A CA 1
ATOM 574 C C . HIS A 1 79 ? 27.679 -3.192 -39.119 1.00 53.38 79 HIS A C 1
ATOM 576 O O . HIS A 1 79 ? 28.226 -4.093 -38.490 1.00 53.38 79 HIS A O 1
ATOM 582 N N . GLN A 1 80 ? 27.070 -3.439 -40.286 1.00 56.66 80 GLN A N 1
ATOM 583 C CA . GLN A 1 80 ? 27.430 -4.621 -41.078 1.00 56.66 80 GLN A CA 1
ATOM 584 C C . GLN A 1 80 ? 28.671 -4.289 -41.922 1.00 56.66 80 GLN A C 1
ATOM 586 O O . GLN A 1 80 ? 28.592 -3.398 -42.768 1.00 56.66 80 GLN A O 1
ATOM 591 N N . PRO A 1 81 ? 29.819 -4.963 -41.720 1.00 53.88 81 PRO A N 1
ATOM 592 C CA . PRO A 1 81 ? 30.922 -4.877 -42.660 1.00 53.88 81 PRO A CA 1
ATOM 593 C C . PRO A 1 81 ? 30.493 -5.536 -43.972 1.00 53.88 81 PRO A C 1
ATOM 595 O O . PRO A 1 81 ? 30.128 -6.710 -43.992 1.00 53.88 81 PRO A O 1
ATOM 598 N N . GLU A 1 82 ? 30.553 -4.753 -45.044 1.00 54.28 82 GLU A N 1
ATOM 599 C CA . GLU A 1 82 ? 30.445 -5.152 -46.443 1.00 54.28 82 GLU A CA 1
ATOM 600 C C . GLU A 1 82 ? 31.398 -6.328 -46.727 1.00 54.28 82 GLU A C 1
ATOM 602 O O . GLU A 1 82 ? 32.575 -6.163 -47.037 1.00 54.28 82 GLU A O 1
ATOM 607 N N . LYS A 1 83 ? 30.905 -7.550 -46.537 1.00 56.28 83 LYS A N 1
ATOM 608 C CA . LYS A 1 83 ? 31.511 -8.775 -47.045 1.00 56.28 83 LYS A CA 1
ATOM 609 C C . LYS A 1 83 ? 30.527 -9.345 -48.047 1.00 56.28 83 LYS A C 1
ATOM 611 O O . LYS A 1 83 ? 29.610 -10.025 -47.622 1.00 56.28 83 LYS A O 1
ATOM 616 N N . GLU A 1 84 ? 30.683 -8.983 -49.319 1.00 53.28 84 GLU A N 1
ATOM 617 C CA . GLU A 1 84 ? 30.631 -9.899 -50.471 1.00 53.28 84 GLU A CA 1
ATOM 618 C C . GLU A 1 84 ? 30.776 -9.080 -51.769 1.00 53.28 84 GLU A C 1
ATOM 620 O O . GLU A 1 84 ? 29.805 -8.674 -52.398 1.00 53.28 84 GLU A O 1
ATOM 625 N N . SER A 1 85 ? 32.010 -8.797 -52.180 1.00 53.12 85 SER A N 1
ATOM 626 C CA . SER A 1 85 ? 32.312 -8.531 -53.589 1.00 53.12 85 SER A CA 1
ATOM 627 C C . SER A 1 85 ? 33.574 -9.311 -53.901 1.00 53.12 85 SER A C 1
ATOM 629 O O . SER A 1 85 ? 34.698 -8.838 -53.736 1.00 53.12 85 SER A O 1
ATOM 631 N N . GLN A 1 86 ? 33.359 -10.585 -54.202 1.00 47.50 86 GLN A N 1
ATOM 632 C CA . GLN A 1 86 ? 34.378 -11.493 -54.692 1.00 47.50 86 GLN A CA 1
ATOM 633 C C . GLN A 1 86 ? 34.082 -11.715 -56.185 1.00 47.50 86 GLN A C 1
ATOM 635 O O . GLN A 1 86 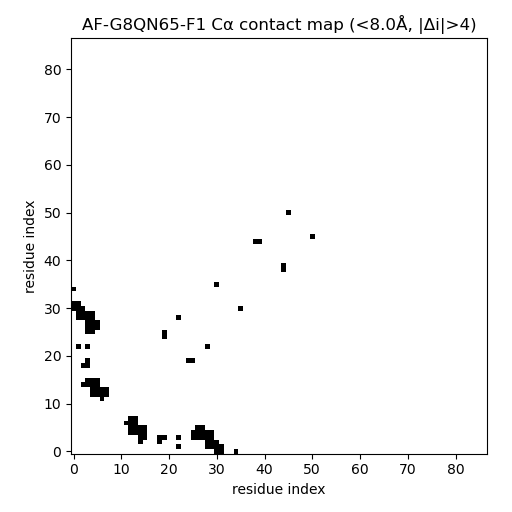? 32.943 -12.073 -56.498 1.00 47.50 86 GLN A O 1
ATOM 640 N N . PRO A 1 87 ? 35.031 -11.444 -57.101 1.00 60.16 87 PRO A N 1
ATOM 641 C CA . PRO A 1 87 ? 34.922 -11.867 -58.495 1.00 60.16 87 PRO A CA 1
ATOM 642 C C . PRO A 1 87 ? 35.134 -13.378 -58.652 1.00 60.16 87 PRO A C 1
ATOM 644 O O . PRO A 1 87 ? 35.840 -13.979 -57.804 1.00 60.16 87 PRO A O 1
#